Protein AF-A0A945ALX9-F1 (afdb_monomer_lite)

pLDDT: mean 94.95, std 2.49, range [85.75, 97.81]

Foldseek 3Di:
DDDDDDQDDDCVVCCVVPVPDGQQQDADVNGRVVVVVVD

Secondary structure (DSSP, 8-state):
--------S--GGGTTTS-SS-GGG-EETTEEHHHHHH-

Structure (mmCIF, N/CA/C/O backbone):
data_AF-A0A945ALX9-F1
#
_entry.id   AF-A0A945ALX9-F1
#
loop_
_atom_site.group_PDB
_atom_site.id
_atom_site.type_symbol
_atom_site.label_atom_id
_atom_site.label_alt_id
_atom_site.label_comp_id
_atom_site.label_asym_id
_atom_site.label_entity_id
_atom_site.label_seq_id
_atom_site.pdbx_PDB_ins_code
_atom_site.Cartn_x
_atom_site.Cartn_y
_atom_site.Cartn_z
_atom_site.occupancy
_atom_site.B_iso_or_equiv
_atom_site.auth_seq_id
_atom_site.auth_comp_id
_atom_site.auth_asym_id
_atom_site.auth_atom_id
_atom_site.pdbx_PDB_model_num
ATOM 1 N N . MET A 1 1 ? -6.195 16.008 15.684 1.00 88.69 1 MET A N 1
ATOM 2 C CA . MET A 1 1 ? -4.811 15.611 15.352 1.00 88.69 1 MET A CA 1
ATOM 3 C C . MET A 1 1 ? -4.838 15.080 13.937 1.00 88.69 1 MET A C 1
ATOM 5 O O . MET A 1 1 ? -5.790 14.386 13.606 1.00 88.69 1 MET A O 1
ATOM 9 N N . GLU A 1 2 ? -3.865 15.443 13.113 1.00 94.81 2 GLU A N 1
ATOM 10 C CA . GLU A 1 2 ? -3.822 15.040 11.705 1.00 94.81 2 GLU A CA 1
ATOM 11 C C . GLU A 1 2 ? -2.762 13.957 11.495 1.00 94.81 2 GLU A C 1
ATOM 13 O O . GLU A 1 2 ? -1.771 13.897 12.226 1.00 94.81 2 GLU A O 1
ATOM 18 N N . ALA A 1 3 ? -2.988 13.094 10.507 1.00 96.44 3 ALA A N 1
ATOM 19 C CA . ALA A 1 3 ? -2.072 12.032 10.113 1.00 96.44 3 ALA A CA 1
ATOM 20 C C . ALA A 1 3 ? -2.027 11.919 8.585 1.00 96.44 3 ALA A C 1
ATOM 22 O O . ALA A 1 3 ? -2.987 12.262 7.897 1.00 96.44 3 ALA A O 1
ATOM 23 N N . ILE A 1 4 ? -0.909 11.415 8.059 1.00 96.81 4 ILE A N 1
ATOM 24 C CA . ILE A 1 4 ? -0.709 11.176 6.627 1.00 96.81 4 ILE A CA 1
ATOM 25 C C . ILE A 1 4 ? -0.358 9.703 6.422 1.00 96.81 4 ILE A C 1
ATOM 27 O O . ILE A 1 4 ? 0.536 9.175 7.082 1.00 96.81 4 ILE A O 1
ATOM 31 N N . VAL A 1 5 ? -1.028 9.059 5.464 1.00 97.00 5 VAL A N 1
ATOM 32 C CA . VAL A 1 5 ? -0.718 7.694 5.020 1.00 97.00 5 VAL A CA 1
ATOM 33 C C . VAL A 1 5 ? -0.024 7.754 3.663 1.00 97.00 5 VAL A C 1
ATOM 35 O O . VAL A 1 5 ? -0.573 8.263 2.687 1.00 97.00 5 VAL A O 1
ATOM 38 N N . LEU A 1 6 ? 1.183 7.195 3.576 1.00 97.25 6 LEU A N 1
ATOM 39 C CA . LEU A 1 6 ? 1.885 7.051 2.302 1.00 97.25 6 LEU A CA 1
ATOM 40 C C . LEU A 1 6 ? 1.293 5.874 1.516 1.00 97.25 6 LEU A C 1
ATOM 42 O O . LEU A 1 6 ? 1.635 4.717 1.751 1.00 97.25 6 LEU A O 1
ATOM 46 N N . ALA A 1 7 ? 0.407 6.181 0.568 1.00 96.31 7 ALA A N 1
ATOM 47 C CA . ALA A 1 7 ? -0.311 5.197 -0.250 1.00 96.31 7 ALA A CA 1
ATOM 48 C C . ALA A 1 7 ? 0.299 4.978 -1.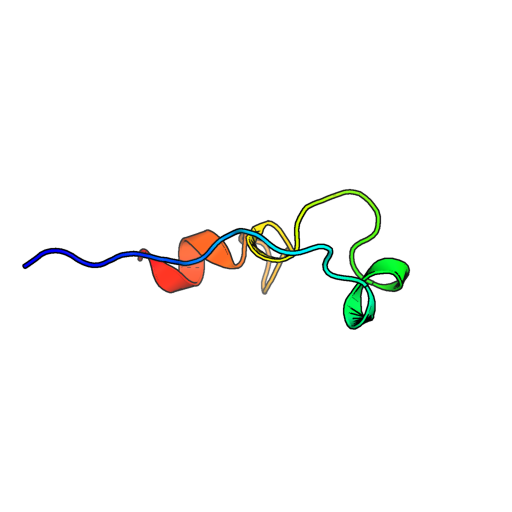657 1.00 96.31 7 ALA A C 1
ATOM 50 O O . ALA A 1 7 ? -0.338 4.396 -2.532 1.00 96.31 7 ALA A O 1
ATOM 51 N N . GLY A 1 8 ? 1.524 5.458 -1.891 1.00 92.44 8 GLY A N 1
ATOM 52 C CA . GLY A 1 8 ? 2.239 5.319 -3.164 1.00 92.44 8 GLY A CA 1
ATOM 53 C C . GLY A 1 8 ? 3.197 4.119 -3.232 1.00 92.44 8 GLY A C 1
ATOM 54 O O . GLY A 1 8 ? 3.288 3.301 -2.318 1.00 92.44 8 GLY A O 1
ATOM 55 N N . GLY A 1 9 ? 3.970 4.053 -4.321 1.00 94.56 9 GLY A N 1
ATOM 56 C CA . GLY A 1 9 ? 4.997 3.032 -4.563 1.00 94.56 9 GLY A CA 1
ATOM 57 C C . GLY A 1 9 ? 4.531 1.874 -5.456 1.00 94.56 9 GLY A C 1
ATOM 58 O O . GLY A 1 9 ? 3.365 1.499 -5.470 1.00 94.56 9 GLY A O 1
ATOM 59 N N . PHE A 1 10 ? 5.464 1.281 -6.209 1.00 92.81 10 PHE A N 1
ATOM 60 C CA . PHE A 1 10 ? 5.153 0.320 -7.283 1.00 92.81 10 PHE A CA 1
ATOM 61 C C . PHE A 1 10 ? 4.680 -1.070 -6.828 1.00 92.81 10 PHE A C 1
ATOM 63 O O . PHE A 1 10 ? 4.248 -1.860 -7.662 1.00 92.81 10 PHE A O 1
ATOM 70 N N . GLY A 1 11 ? 4.798 -1.408 -5.540 1.00 93.38 11 GLY A N 1
ATOM 71 C CA . GLY A 1 11 ? 4.295 -2.683 -5.010 1.00 93.38 11 GLY A CA 1
ATOM 72 C C . GLY A 1 11 ? 4.947 -3.947 -5.594 1.00 93.38 11 GLY A C 1
ATOM 73 O O . GLY A 1 11 ? 4.364 -5.019 -5.495 1.00 93.38 11 GLY A O 1
ATOM 74 N N . THR A 1 12 ? 6.153 -3.856 -6.170 1.00 94.56 12 THR A N 1
ATOM 75 C CA . THR A 1 12 ? 6.775 -4.927 -6.981 1.00 94.56 12 THR A CA 1
ATOM 76 C C . THR A 1 12 ? 6.884 -6.279 -6.279 1.00 94.56 12 THR A C 1
ATOM 78 O O . THR A 1 12 ? 6.679 -7.306 -6.909 1.00 94.56 12 THR A O 1
ATOM 81 N N . ARG A 1 13 ? 7.136 -6.290 -4.967 1.00 94.81 13 ARG A N 1
ATOM 82 C CA . ARG A 1 13 ? 7.244 -7.521 -4.161 1.00 94.81 13 ARG A CA 1
ATOM 83 C C . ARG A 1 13 ? 5.929 -8.286 -3.994 1.00 94.81 13 ARG A C 1
ATOM 85 O O . ARG A 1 13 ? 5.969 -9.460 -3.667 1.00 94.81 13 ARG A O 1
ATOM 92 N N . LEU A 1 14 ? 4.785 -7.619 -4.152 1.00 94.31 14 LEU A N 1
ATOM 93 C CA . LEU A 1 14 ? 3.457 -8.221 -3.988 1.00 94.31 14 LEU A CA 1
ATOM 94 C C . LEU A 1 14 ? 2.699 -8.330 -5.312 1.00 94.31 14 LEU A C 1
ATOM 96 O O . LEU A 1 14 ? 1.537 -8.716 -5.300 1.00 94.31 14 LEU A O 1
ATOM 100 N N . ARG A 1 15 ? 3.330 -8.001 -6.444 1.00 92.75 15 ARG A N 1
ATOM 101 C CA . ARG A 1 15 ? 2.657 -7.927 -7.745 1.00 92.75 15 ARG A CA 1
ATOM 102 C C . ARG A 1 15 ? 2.022 -9.252 -8.173 1.00 92.75 15 ARG A C 1
ATOM 104 O O . ARG A 1 15 ? 0.980 -9.224 -8.801 1.00 92.75 15 ARG A O 1
ATOM 111 N N . G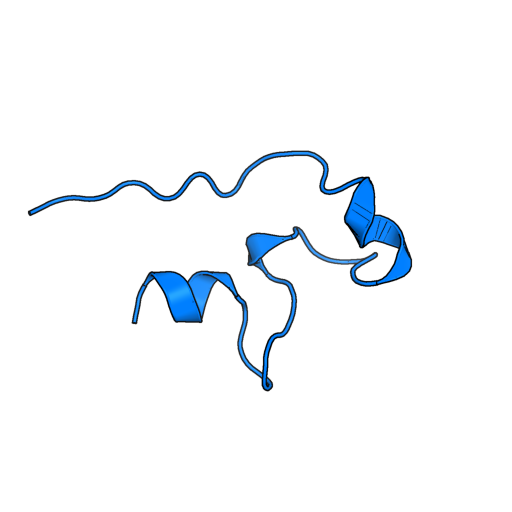LU A 1 16 ? 2.601 -10.391 -7.804 1.00 94.81 16 GLU A N 1
ATOM 112 C CA . GLU A 1 16 ? 2.004 -11.707 -8.087 1.00 94.81 16 GLU A CA 1
ATOM 113 C C . GLU A 1 16 ? 0.743 -11.978 -7.252 1.00 94.81 16 GLU A C 1
ATOM 115 O O . GLU A 1 16 ? -0.186 -12.623 -7.722 1.00 94.81 16 GLU A O 1
ATOM 120 N N . MET A 1 17 ? 0.688 -11.454 -6.024 1.00 91.88 17 MET A N 1
ATOM 121 C CA . MET A 1 17 ? -0.428 -11.658 -5.093 1.00 91.88 17 MET A CA 1
ATOM 122 C C . MET A 1 17 ? -1.534 -10.609 -5.245 1.00 91.88 17 MET A C 1
ATOM 124 O O . MET A 1 17 ? -2.686 -10.862 -4.904 1.00 91.88 17 MET A O 1
ATOM 128 N N . VAL A 1 18 ? -1.174 -9.411 -5.705 1.00 93.38 18 VAL A N 1
ATOM 129 C CA . VAL A 1 18 ? -2.060 -8.2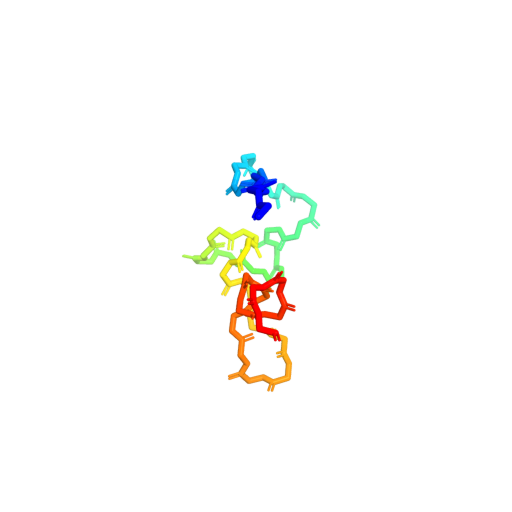53 -5.858 1.00 93.38 18 VAL A CA 1
ATOM 130 C C . VAL A 1 18 ? -1.746 -7.584 -7.205 1.00 93.38 18 VAL A C 1
ATOM 132 O O . VAL A 1 18 ? -1.109 -6.527 -7.236 1.00 93.38 18 VAL A O 1
ATOM 135 N N . PRO A 1 19 ? -2.111 -8.222 -8.330 1.00 91.50 19 PRO A N 1
ATOM 136 C CA . PRO A 1 19 ? -1.691 -7.765 -9.655 1.00 91.50 19 PRO A CA 1
ATOM 137 C C . PRO A 1 19 ? -2.443 -6.519 -10.130 1.00 91.50 19 PRO A C 1
ATOM 139 O O . PRO A 1 19 ? -1.846 -5.654 -10.772 1.00 91.50 19 PRO A O 1
ATOM 142 N N . ASP A 1 20 ? -3.724 -6.405 -9.775 1.00 93.00 20 ASP A N 1
ATOM 143 C CA . ASP A 1 20 ? -4.652 -5.477 -10.437 1.00 93.00 20 ASP A CA 1
ATOM 144 C C . ASP A 1 20 ? -4.913 -4.188 -9.652 1.00 93.00 20 ASP A C 1
ATOM 146 O O . ASP A 1 20 ? -5.526 -3.253 -10.166 1.00 93.00 20 ASP A O 1
ATOM 150 N N . VAL A 1 21 ? -4.460 -4.119 -8.396 1.00 94.19 21 VAL A N 1
ATOM 151 C CA . VAL A 1 21 ? -4.709 -2.970 -7.519 1.00 94.19 21 VAL A CA 1
ATOM 152 C C . VAL A 1 21 ? -3.437 -2.503 -6.810 1.00 94.19 21 VAL A C 1
ATOM 154 O O . VAL A 1 21 ? -2.541 -3.304 -6.534 1.00 94.19 21 VAL A O 1
ATOM 157 N N . PRO A 1 22 ? -3.328 -1.205 -6.465 1.00 95.38 22 PRO A N 1
ATOM 158 C CA . PRO A 1 22 ? -2.244 -0.718 -5.621 1.00 95.38 22 PRO A CA 1
ATOM 159 C C . PRO A 1 22 ? -2.204 -1.462 -4.283 1.00 95.38 22 PRO A C 1
ATOM 161 O O . PRO A 1 22 ? -3.249 -1.804 -3.730 1.00 95.38 22 PRO A O 1
ATOM 164 N N . LYS A 1 23 ? -1.009 -1.634 -3.703 1.00 95.62 23 LYS A N 1
ATOM 165 C CA . LYS A 1 23 ? -0.828 -2.322 -2.410 1.0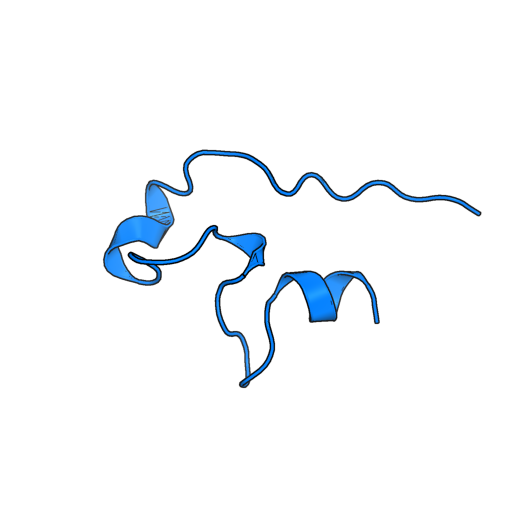0 95.62 23 LYS A CA 1
ATOM 166 C C . LYS A 1 23 ? -1.803 -1.850 -1.311 1.00 95.62 23 LYS A C 1
ATOM 168 O O . LYS A 1 23 ? -2.330 -2.715 -0.619 1.00 95.62 23 LYS A O 1
ATOM 173 N N . PRO A 1 24 ? -2.072 -0.542 -1.114 1.00 96.94 24 PRO A N 1
ATOM 174 C CA . PRO A 1 24 ? -3.030 -0.105 -0.093 1.00 96.94 24 PRO A CA 1
ATOM 175 C C . PRO A 1 24 ? -4.467 -0.598 -0.319 1.00 96.94 24 PRO A C 1
ATOM 177 O O . PRO A 1 24 ? -5.233 -0.680 0.630 1.00 96.94 24 PRO A O 1
ATOM 180 N N . MET A 1 25 ? -4.833 -0.957 -1.549 1.00 96.94 25 MET A N 1
ATOM 181 C CA . MET A 1 25 ? -6.157 -1.482 -1.897 1.00 96.94 25 MET A CA 1
ATOM 182 C C . MET A 1 25 ? -6.220 -3.015 -1.902 1.00 96.94 25 MET A C 1
ATOM 184 O O . MET A 1 25 ? -7.275 -3.582 -2.192 1.00 96.94 25 MET A O 1
ATOM 188 N N . ALA A 1 26 ? -5.115 -3.692 -1.571 1.00 96.62 26 ALA A N 1
ATOM 189 C CA . ALA A 1 26 ? -5.095 -5.138 -1.396 1.00 96.62 26 ALA A CA 1
ATOM 190 C C . ALA A 1 26 ? -6.153 -5.566 -0.370 1.00 96.62 26 ALA A C 1
ATOM 192 O O . ALA A 1 26 ? -6.276 -4.954 0.693 1.00 96.62 26 ALA A O 1
ATOM 193 N N . GLN A 1 27 ? -6.901 -6.621 -0.688 1.00 96.56 27 GLN A N 1
ATOM 194 C CA . GLN A 1 27 ? -7.928 -7.154 0.200 1.00 96.56 27 GLN A CA 1
ATOM 195 C C . GLN A 1 27 ? -7.278 -7.917 1.358 1.00 96.56 27 GLN A C 1
ATOM 197 O O . GLN A 1 27 ? -6.539 -8.878 1.148 1.00 96.56 27 GLN A O 1
ATOM 2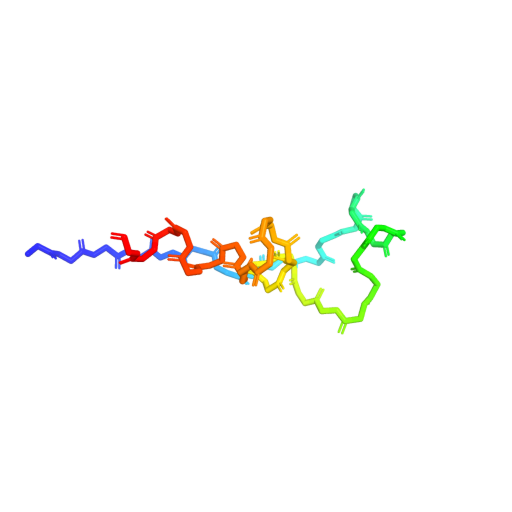02 N N . VAL A 1 28 ? -7.580 -7.507 2.585 1.00 96.38 28 VAL A N 1
ATOM 203 C CA . VAL A 1 28 ? -7.172 -8.155 3.833 1.00 96.38 28 VAL A CA 1
ATOM 204 C C . VAL A 1 28 ? -8.439 -8.419 4.637 1.00 96.38 28 VAL A C 1
ATOM 206 O O . VAL A 1 28 ? -9.151 -7.489 5.002 1.00 96.38 28 VAL A O 1
ATOM 209 N N . ALA A 1 29 ? -8.754 -9.697 4.869 1.00 96.12 29 ALA A N 1
ATOM 210 C CA . ALA A 1 29 ? -9.994 -10.119 5.534 1.00 96.12 29 ALA A CA 1
ATOM 211 C C . ALA A 1 29 ? -11.276 -9.508 4.913 1.00 96.12 29 ALA A C 1
ATOM 213 O O . ALA A 1 29 ? -12.203 -9.131 5.622 1.00 96.12 29 ALA A O 1
ATOM 214 N N . GLY A 1 30 ? -11.316 -9.397 3.578 1.00 96.06 30 GLY A N 1
ATOM 215 C CA . GLY A 1 30 ? -12.466 -8.863 2.835 1.00 96.06 30 GLY A CA 1
ATOM 216 C C . GLY A 1 30 ? -12.600 -7.336 2.839 1.00 96.06 30 GLY A 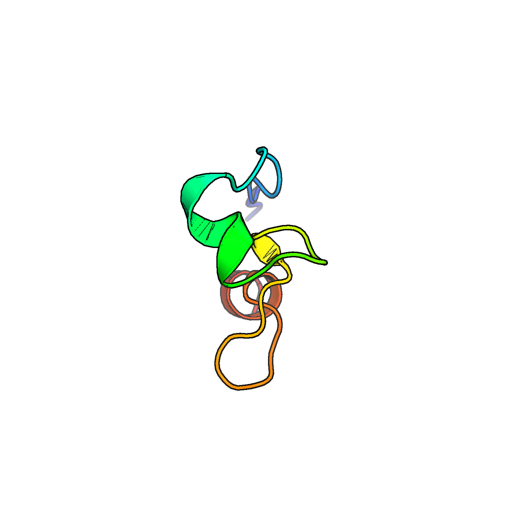C 1
ATOM 217 O O . GLY A 1 30 ? -13.627 -6.828 2.397 1.00 96.06 30 GLY A O 1
ATOM 218 N N . ARG A 1 31 ? -11.595 -6.606 3.341 1.00 97.31 31 ARG A N 1
ATOM 219 C CA . ARG A 1 31 ? -11.559 -5.135 3.361 1.00 97.31 31 ARG A CA 1
ATOM 220 C C . ARG A 1 31 ? -10.262 -4.627 2.721 1.00 97.31 31 ARG A C 1
ATOM 222 O O . ARG A 1 31 ? -9.227 -5.279 2.877 1.00 97.31 31 ARG A O 1
ATOM 229 N N . PRO A 1 32 ? -10.252 -3.482 2.015 1.00 97.25 32 PRO A N 1
ATOM 230 C CA . PRO A 1 32 ? -9.010 -2.859 1.567 1.00 97.25 32 PRO A CA 1
ATOM 231 C C . PRO A 1 32 ? -8.072 -2.575 2.746 1.00 97.25 32 PRO A C 1
ATOM 233 O O . PRO A 1 32 ? -8.503 -2.049 3.771 1.00 97.25 32 PRO A O 1
ATOM 236 N N . PHE A 1 33 ? -6.776 -2.857 2.601 1.00 97.19 33 PHE A N 1
ATOM 237 C CA . PHE A 1 33 ? -5.797 -2.608 3.666 1.00 97.19 33 PHE A CA 1
ATOM 238 C C . PHE A 1 33 ? -5.794 -1.149 4.153 1.00 97.19 33 PHE A C 1
ATOM 240 O O . PHE A 1 33 ? -5.635 -0.898 5.344 1.00 97.19 33 PHE A O 1
ATOM 247 N N . LEU A 1 34 ? -6.021 -0.184 3.258 1.00 97.25 34 LEU A N 1
ATOM 248 C CA . LEU A 1 34 ? -6.131 1.234 3.601 1.00 97.25 34 LEU A CA 1
ATOM 249 C C . LEU A 1 34 ? -7.261 1.509 4.602 1.00 97.25 34 LEU A C 1
ATOM 251 O O . LEU A 1 34 ? -7.108 2.363 5.467 1.00 97.25 34 LEU A O 1
ATOM 255 N N . GLU A 1 35 ? -8.361 0.761 4.527 1.00 97.81 35 GLU A N 1
ATOM 256 C CA . GLU A 1 35 ? -9.482 0.882 5.460 1.00 97.81 35 GLU A CA 1
ATOM 257 C C . GLU A 1 35 ? -9.086 0.448 6.879 1.00 97.81 35 GLU A C 1
ATOM 259 O O . GLU A 1 35 ? -9.532 1.038 7.855 1.00 97.81 35 GLU A O 1
ATOM 264 N N . ILE A 1 36 ? -8.199 -0.541 7.007 1.00 97.19 36 ILE A N 1
ATOM 265 C CA . ILE A 1 36 ? -7.671 -0.991 8.305 1.00 97.19 36 ILE A CA 1
ATOM 266 C C . ILE A 1 36 ? -6.780 0.085 8.947 1.00 97.19 36 ILE A C 1
ATOM 268 O O . ILE A 1 36 ? -6.663 0.134 10.164 1.00 97.19 36 ILE A O 1
ATOM 272 N N . LEU A 1 37 ? -6.135 0.941 8.147 1.00 96.12 37 LEU A N 1
ATOM 273 C CA . LEU A 1 37 ? -5.275 2.016 8.653 1.00 96.12 37 LEU A CA 1
ATOM 274 C C . LEU A 1 37 ? -6.052 3.266 9.088 1.00 96.12 37 LEU A C 1
ATOM 276 O O . LEU A 1 37 ? -5.497 4.091 9.812 1.00 96.12 37 LEU A O 1
ATOM 280 N N . LEU A 1 38 ? -7.281 3.439 8.594 1.00 95.06 38 LEU A N 1
ATOM 281 C CA . LEU A 1 38 ? -8.090 4.645 8.798 1.00 95.06 38 LEU A CA 1
ATOM 282 C C . LEU A 1 38 ? -9.245 4.452 9.792 1.00 95.06 38 LEU A C 1
ATOM 284 O O . LEU A 1 38 ? -9.739 5.454 10.309 1.00 95.06 38 LEU A O 1
ATOM 288 N N . ASN A 1 39 ? -9.656 3.207 10.052 1.00 85.75 39 ASN A N 1
ATOM 289 C CA . ASN A 1 39 ? -10.761 2.852 10.952 1.00 85.75 39 ASN A CA 1
ATOM 290 C C . ASN A 1 39 ? -10.251 2.272 12.270 1.00 85.75 39 ASN A C 1
ATOM 292 O O . ASN A 1 39 ? -10.858 2.602 13.311 1.00 85.75 39 ASN A O 1
#

Radius of gyration: 10.95 Å; chains: 1; bounding box: 20×27×26 Å

Sequence (39 aa):
MEAIVLAGGFGTRLREMVPDVPKPMAQVAGRPFLEILLN